Protein AF-A0A1Z9VRJ2-F1 (afdb_monomer)

Secondary structure (DSSP, 8-state):
---------HHHHHHHHHHHHHHHHHH--TT-HHHHHHHHHHHHHHHHH-SSHHHHHHHHHHHHHS-HHHHTT-HHHHHHHHHHHHHHHHHHTT------HHHHHHHHHT-TTT--

Sequence (116 aa):
MKQTFVAFEPKVWGPQFWKVIYYILFSFDATSEVSKDFVELFFYALGGLLPCGECQDHFHAYFEKNNIKDALSSKENIFRWIYSLQKEIQLRNDAPFPYSFESWMDHLRAQPDFFR

Nearest PDB structures (foldseek):
  3gwn-assembly1_B  TM=9.083E-01  e=1.175E-03  Acanthamoeba polyphaga mimivirus
  4ldk-assembly1_A-2  TM=8.176E-01  e=1.036E-01  Homo sapiens
  3u2l-assembly1_A-2  TM=8.158E-01  e=2.109E-01  Homo sapiens

Foldseek 3Di:
DPPPQAADDCVVCVVVVVVVLVLLLVVQDLVDPVSVVVNLVVLVVCLVPHSHVVSSVLSVVLCVVDPCSVQSNDSLSNLVSVLVVVCVVCVVVVHDDPDDSVRVVVVVVPDPVRDD

pLDDT: mean 92.61, std 10.14, range [41.62, 98.62]

Structure (mmCIF, N/CA/C/O backbone):
data_AF-A0A1Z9VRJ2-F1
#
_entry.id   AF-A0A1Z9VRJ2-F1
#
loop_
_atom_site.group_PDB
_atom_site.id
_atom_site.type_symbol
_atom_site.label_atom_id
_atom_site.label_alt_id
_atom_site.label_comp_id
_atom_site.label_asym_id
_atom_site.label_entity_id
_atom_site.label_seq_id
_atom_site.pdbx_PDB_ins_code
_atom_site.Cartn_x
_atom_site.Cartn_y
_atom_site.Cartn_z
_atom_site.occupancy
_atom_site.B_iso_or_equiv
_atom_site.auth_seq_id
_atom_site.auth_comp_id
_atom_site.auth_asym_id
_atom_site.auth_atom_id
_atom_site.pdbx_PDB_model_num
ATOM 1 N N . MET A 1 1 ? -10.584 -1.606 -32.980 1.00 41.62 1 MET A N 1
ATOM 2 C CA . MET A 1 1 ? -9.313 -0.933 -32.638 1.00 41.62 1 MET A CA 1
ATOM 3 C C . MET A 1 1 ? -8.687 -1.717 -31.500 1.00 41.62 1 MET A C 1
ATOM 5 O O . MET A 1 1 ? -9.343 -1.866 -30.480 1.00 41.62 1 MET A O 1
ATOM 9 N N . LYS A 1 2 ? -7.503 -2.313 -31.686 1.00 46.59 2 LYS A N 1
ATOM 10 C CA . LYS A 1 2 ? -6.787 -2.943 -30.570 1.00 46.59 2 LYS A CA 1
ATOM 11 C C . LYS A 1 2 ? -6.179 -1.806 -29.761 1.00 46.59 2 LYS A C 1
ATOM 13 O O . LYS A 1 2 ? -5.301 -1.120 -30.272 1.00 46.59 2 LYS A O 1
ATOM 18 N N . GLN A 1 3 ? -6.702 -1.553 -28.568 1.00 51.53 3 GLN A N 1
ATOM 19 C CA . GLN A 1 3 ? -6.080 -0.604 -27.659 1.00 51.53 3 GLN A CA 1
ATOM 20 C C . GLN A 1 3 ? -4.735 -1.198 -27.245 1.00 51.53 3 GLN A C 1
ATOM 22 O O . GLN A 1 3 ? -4.676 -2.181 -26.512 1.00 51.53 3 GLN A O 1
ATOM 27 N N . THR A 1 4 ? -3.655 -0.670 -27.811 1.00 65.25 4 THR A N 1
ATOM 28 C CA . THR A 1 4 ? -2.294 -1.008 -27.407 1.00 65.25 4 THR A CA 1
ATOM 29 C C . THR A 1 4 ? -2.078 -0.468 -26.004 1.00 65.25 4 THR A C 1
ATOM 31 O O . THR A 1 4 ? -2.203 0.735 -25.780 1.00 65.25 4 THR A O 1
ATOM 34 N N . PHE A 1 5 ? -1.800 -1.366 -25.062 1.00 79.31 5 PHE A N 1
ATOM 35 C CA . PHE A 1 5 ? -1.380 -1.012 -23.714 1.00 79.31 5 PHE A CA 1
ATOM 36 C C . PHE A 1 5 ? -0.150 -0.099 -23.792 1.00 79.31 5 PHE A C 1
ATOM 38 O O . PHE A 1 5 ? 0.851 -0.460 -24.412 1.00 79.31 5 PHE A O 1
ATOM 45 N N . VAL A 1 6 ? -0.245 1.095 -23.207 1.00 81.50 6 VAL A N 1
ATOM 46 C CA . VAL A 1 6 ? 0.872 2.041 -23.113 1.00 81.50 6 VAL A CA 1
ATOM 47 C C . VAL A 1 6 ? 1.472 1.894 -21.723 1.00 81.50 6 VAL A C 1
ATOM 49 O O . VAL A 1 6 ? 0.837 2.255 -20.734 1.00 81.50 6 VAL A O 1
ATOM 52 N N . ALA A 1 7 ? 2.683 1.346 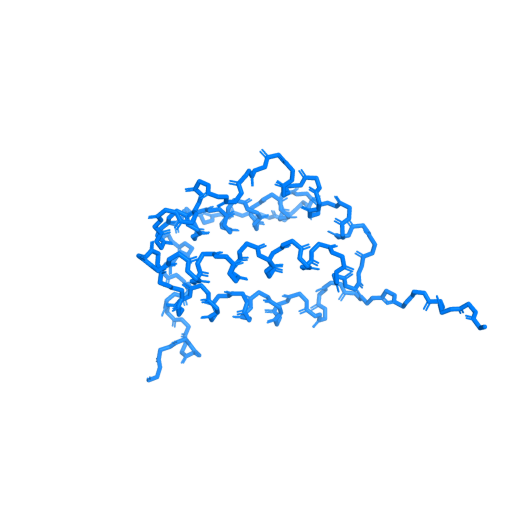-21.657 1.00 89.75 7 ALA A N 1
ATOM 53 C CA . ALA A 1 7 ? 3.453 1.276 -20.423 1.00 89.75 7 ALA A CA 1
ATOM 54 C C . ALA A 1 7 ? 4.170 2.610 -20.171 1.00 89.75 7 ALA A C 1
ATOM 56 O O . ALA A 1 7 ? 4.698 3.222 -21.100 1.00 89.75 7 ALA A O 1
ATOM 57 N N . PHE A 1 8 ? 4.216 3.036 -18.912 1.00 94.19 8 PHE A N 1
ATOM 58 C CA . PHE A 1 8 ? 4.943 4.220 -18.469 1.00 94.19 8 PHE A CA 1
ATOM 59 C C . PHE A 1 8 ? 6.010 3.834 -17.447 1.00 94.19 8 PHE A C 1
ATOM 61 O O . PHE A 1 8 ? 5.785 2.984 -16.583 1.00 94.19 8 PHE A O 1
ATOM 68 N N . GLU A 1 9 ? 7.154 4.516 -17.498 1.00 94.50 9 GLU A N 1
ATOM 69 C CA . GLU A 1 9 ? 8.265 4.237 -16.592 1.00 94.50 9 GLU A CA 1
ATOM 70 C C . GLU A 1 9 ? 7.876 4.448 -15.117 1.00 94.50 9 GLU A C 1
ATOM 72 O O . GLU A 1 9 ? 7.460 5.559 -14.760 1.00 94.50 9 GLU A O 1
ATOM 77 N N . PRO A 1 10 ? 8.043 3.445 -14.226 1.00 95.12 10 PRO A N 1
ATOM 78 C CA . PRO A 1 10 ? 7.608 3.522 -12.827 1.00 95.12 10 PRO A CA 1
ATOM 79 C C . PRO A 1 10 ? 8.151 4.720 -12.053 1.00 95.12 10 PRO A C 1
ATOM 81 O O . PRO A 1 10 ? 7.482 5.248 -11.168 1.00 95.12 10 PRO A O 1
ATOM 84 N N . LYS A 1 11 ? 9.346 5.202 -12.406 1.00 94.50 11 LYS A N 1
ATOM 85 C CA . LYS A 1 11 ? 9.963 6.375 -11.769 1.00 94.50 11 LYS A CA 1
ATOM 86 C C . LYS A 1 11 ? 9.192 7.676 -12.028 1.00 94.50 11 LYS A C 1
ATOM 88 O O . LYS A 1 11 ? 9.324 8.608 -11.241 1.00 94.50 11 LYS A O 1
ATOM 93 N N . VAL A 1 12 ? 8.395 7.744 -13.098 1.00 95.44 12 VAL A N 1
ATOM 94 C CA . VAL A 1 12 ? 7.622 8.938 -13.476 1.00 95.44 12 VAL A CA 1
ATOM 95 C C . VAL A 1 12 ? 6.326 9.040 -12.669 1.00 95.44 12 VAL A C 1
ATOM 97 O O . VAL A 1 12 ? 6.008 10.106 -12.149 1.00 95.44 12 VAL A O 1
ATOM 100 N N . TRP A 1 13 ? 5.580 7.941 -12.540 1.00 95.12 13 TRP A N 1
ATOM 101 C CA . TRP A 1 13 ? 4.245 7.940 -11.923 1.00 95.12 13 TRP A CA 1
ATOM 102 C C . TRP A 1 13 ? 4.221 7.352 -10.504 1.00 95.12 13 TRP A C 1
ATOM 104 O O . TRP A 1 13 ? 3.404 7.765 -9.679 1.00 95.12 13 TRP A O 1
ATOM 114 N N . GLY A 1 14 ? 5.132 6.429 -10.191 1.00 95.44 14 GLY A N 1
ATOM 115 C CA . GLY A 1 14 ? 5.159 5.670 -8.940 1.00 95.44 14 GLY A CA 1
ATOM 116 C C . GLY A 1 14 ? 5.196 6.539 -7.680 1.00 95.44 14 GLY A C 1
ATOM 117 O O . GLY A 1 14 ? 4.347 6.346 -6.809 1.00 95.44 14 GLY A O 1
ATOM 118 N N . PRO A 1 15 ? 6.101 7.535 -7.564 1.00 94.56 15 PRO A N 1
ATOM 119 C CA . PRO A 1 15 ? 6.147 8.406 -6.388 1.00 94.56 15 PRO A CA 1
ATOM 120 C C . PRO A 1 15 ? 4.828 9.145 -6.119 1.00 94.56 15 PRO A C 1
ATOM 122 O O . PRO A 1 15 ? 4.446 9.322 -4.963 1.00 94.56 15 PRO A O 1
ATOM 125 N N . GLN A 1 16 ? 4.105 9.540 -7.172 1.00 94.44 16 GLN A N 1
ATOM 126 C CA . GLN A 1 16 ? 2.825 10.241 -7.034 1.00 94.44 16 GLN A CA 1
ATOM 127 C C . GLN A 1 16 ? 1.708 9.290 -6.595 1.00 94.44 16 GLN A C 1
ATOM 129 O O . GLN A 1 16 ? 0.924 9.630 -5.711 1.00 94.44 16 GLN A O 1
ATOM 134 N N . PHE A 1 17 ? 1.673 8.073 -7.143 1.00 95.38 17 PHE A N 1
ATOM 135 C CA . PHE A 1 17 ? 0.729 7.039 -6.712 1.00 95.38 17 PHE A CA 1
ATOM 136 C C . PHE A 1 17 ? 0.925 6.658 -5.244 1.00 95.38 17 PHE A C 1
ATOM 138 O O . PHE A 1 17 ? -0.053 6.541 -4.509 1.00 95.38 17 PHE A O 1
ATOM 145 N N . TRP A 1 18 ? 2.175 6.545 -4.784 1.00 96.12 18 TRP A N 1
ATOM 146 C CA . TRP A 1 18 ? 2.458 6.321 -3.367 1.00 96.12 18 TRP A CA 1
ATOM 147 C C . TRP A 1 18 ? 1.904 7.434 -2.482 1.00 96.12 18 TRP A C 1
ATOM 149 O O . TRP A 1 18 ? 1.260 7.133 -1.481 1.00 96.12 18 TRP A O 1
ATOM 159 N N . LYS A 1 19 ? 2.064 8.706 -2.873 1.00 94.56 19 LYS A N 1
ATOM 160 C CA . LYS A 1 19 ? 1.446 9.828 -2.148 1.00 94.56 19 LYS A CA 1
ATOM 161 C C . LYS A 1 19 ? -0.076 9.688 -2.067 1.00 94.56 19 LYS A C 1
ATOM 163 O O . LYS A 1 19 ? -0.626 9.820 -0.979 1.00 94.56 19 LYS A O 1
ATOM 168 N N . VAL A 1 20 ? -0.743 9.373 -3.181 1.00 95.38 20 VAL A N 1
ATOM 169 C CA . VAL A 1 20 ? -2.199 9.134 -3.209 1.00 95.38 20 VAL A CA 1
ATOM 170 C C . VAL A 1 20 ? -2.597 8.013 -2.248 1.00 95.38 20 VAL A C 1
ATOM 172 O O . VAL A 1 20 ? -3.501 8.207 -1.437 1.00 95.38 20 VAL A O 1
ATOM 175 N N . ILE A 1 21 ? -1.891 6.880 -2.281 1.00 97.44 21 ILE A N 1
ATOM 176 C CA . ILE A 1 21 ? -2.117 5.758 -1.358 1.00 97.44 21 ILE A CA 1
ATOM 177 C C . ILE A 1 21 ? -1.998 6.221 0.097 1.00 97.44 21 ILE A C 1
ATOM 179 O O . ILE A 1 21 ? -2.873 5.929 0.909 1.00 97.44 21 ILE A O 1
ATOM 183 N N . TYR A 1 22 ? -0.954 6.977 0.435 1.00 96.12 22 TYR A N 1
ATOM 184 C CA . TYR A 1 22 ? -0.777 7.470 1.796 1.00 96.12 22 TYR A CA 1
ATOM 185 C C . TYR A 1 22 ? -1.899 8.408 2.231 1.00 96.12 22 TYR A C 1
ATOM 187 O O . TYR A 1 22 ? -2.395 8.245 3.340 1.00 96.12 22 TYR A O 1
ATOM 195 N N . TYR A 1 23 ? -2.356 9.335 1.381 1.00 95.12 23 TYR A N 1
ATOM 196 C CA . TYR A 1 23 ? -3.500 10.194 1.713 1.00 95.12 23 TYR A CA 1
ATOM 197 C C . TYR A 1 23 ? -4.761 9.377 2.002 1.00 95.12 23 TYR A C 1
ATOM 199 O O . TYR A 1 23 ? -5.416 9.599 3.022 1.00 95.12 23 TYR A O 1
ATOM 207 N N . ILE A 1 24 ? -5.061 8.390 1.149 1.00 96.69 24 ILE A N 1
ATOM 208 C CA . ILE A 1 24 ? -6.192 7.477 1.345 1.00 96.69 24 ILE A CA 1
ATOM 209 C C . ILE A 1 24 ? -6.070 6.791 2.710 1.00 96.69 24 ILE A C 1
ATOM 211 O O . ILE A 1 24 ? -7.000 6.850 3.511 1.00 96.69 24 ILE A O 1
ATOM 215 N N . LEU A 1 25 ? -4.907 6.222 3.032 1.00 96.88 25 LEU A N 1
ATOM 216 C CA . LEU A 1 25 ? -4.704 5.468 4.272 1.00 96.88 25 LEU A CA 1
ATOM 217 C C . LEU A 1 25 ? -4.594 6.331 5.533 1.00 96.88 25 LEU A C 1
ATOM 219 O O . LEU A 1 25 ? -4.979 5.898 6.620 1.00 96.88 25 LEU A O 1
ATOM 223 N N . PHE A 1 26 ? -4.124 7.571 5.421 1.00 95.38 26 PHE A N 1
ATOM 224 C CA . PHE A 1 26 ? -4.208 8.525 6.523 1.00 95.38 26 PHE A CA 1
ATOM 225 C C . PHE A 1 26 ? -5.662 8.907 6.817 1.00 95.38 26 PHE A C 1
ATOM 227 O O . PHE A 1 26 ? -6.010 9.046 7.992 1.00 95.38 26 PHE A O 1
ATOM 234 N N . SER A 1 27 ? -6.520 8.989 5.794 1.00 94.38 27 SER A N 1
ATOM 235 C CA . SER A 1 27 ? -7.960 9.255 5.942 1.00 94.38 27 SER A CA 1
ATOM 236 C C . SER A 1 27 ? -8.810 8.019 6.274 1.00 94.38 27 SER A C 1
ATOM 238 O O . SER A 1 27 ? -9.939 8.163 6.730 1.00 94.38 27 SER A O 1
ATOM 240 N N . PHE A 1 28 ? -8.263 6.814 6.089 1.00 96.69 28 PHE A N 1
ATOM 241 C CA . PHE A 1 28 ? -8.945 5.541 6.328 1.00 96.69 28 PHE A CA 1
ATOM 242 C C . PHE A 1 28 ? -9.450 5.413 7.773 1.00 96.69 28 PHE A C 1
ATOM 244 O O . PHE A 1 28 ? -8.722 5.711 8.731 1.00 96.69 28 PHE A O 1
ATOM 251 N N . ASP A 1 29 ? -10.683 4.926 7.920 1.00 97.81 29 ASP A N 1
ATOM 252 C CA . ASP A 1 29 ? -11.319 4.619 9.198 1.00 97.81 29 ASP A CA 1
ATOM 253 C C . ASP A 1 29 ? -11.480 3.102 9.360 1.00 97.81 29 ASP A C 1
ATOM 255 O O . ASP A 1 29 ? -12.386 2.485 8.805 1.00 97.81 29 ASP A O 1
ATOM 259 N N . ALA A 1 30 ? -10.619 2.500 10.182 1.00 97.56 30 ALA A N 1
ATOM 260 C CA . ALA A 1 30 ? -10.627 1.061 10.442 1.00 97.56 30 ALA A CA 1
ATOM 261 C C . ALA A 1 30 ? -11.836 0.576 11.269 1.00 97.56 30 ALA A C 1
ATOM 263 O O . ALA A 1 30 ? -12.001 -0.629 11.456 1.00 97.56 30 ALA A O 1
ATOM 264 N N . THR A 1 31 ? -12.675 1.476 11.787 1.00 97.50 31 THR A N 1
ATOM 265 C CA . THR A 1 31 ? -13.909 1.110 12.502 1.00 97.50 31 THR A CA 1
ATOM 266 C C . THR A 1 31 ? -15.129 1.038 11.581 1.00 97.50 31 THR A C 1
ATOM 268 O O . THR 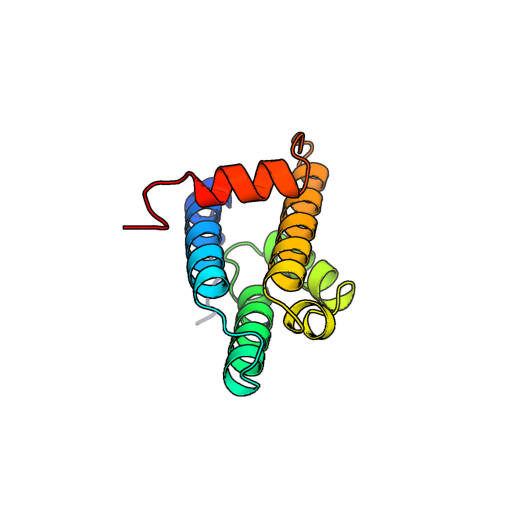A 1 31 ? -16.136 0.437 11.947 1.00 97.50 31 THR A O 1
ATOM 271 N N . SER A 1 32 ? -15.028 1.599 10.372 1.00 98.06 32 SER A N 1
ATOM 272 C CA . SER A 1 32 ? -16.100 1.640 9.380 1.00 98.06 32 SER A CA 1
ATOM 273 C C . SER A 1 32 ? -15.938 0.525 8.347 1.00 98.06 32 SER A C 1
ATOM 275 O O . SER A 1 32 ? -15.009 0.550 7.540 1.00 98.06 32 SER A O 1
ATOM 277 N N . GLU A 1 33 ? -16.871 -0.430 8.318 1.00 97.94 33 GLU A N 1
ATOM 278 C CA . GLU A 1 33 ? -16.872 -1.515 7.320 1.00 97.94 33 GLU A CA 1
ATOM 279 C C . GLU A 1 33 ? -16.934 -0.976 5.884 1.00 97.94 33 GLU A C 1
ATOM 281 O O . GLU A 1 33 ? -16.185 -1.421 5.023 1.00 97.94 33 GLU A O 1
ATOM 286 N N . VAL A 1 34 ? -17.711 0.086 5.646 1.00 98.19 34 VAL A N 1
ATOM 287 C CA . VAL A 1 34 ? -17.763 0.757 4.336 1.00 98.19 34 VAL A CA 1
ATOM 288 C C . VAL A 1 34 ? -16.391 1.317 3.942 1.00 98.19 34 VAL A C 1
ATOM 290 O O . VAL A 1 34 ? -15.992 1.242 2.781 1.00 98.19 34 VAL A O 1
ATOM 293 N N . SER A 1 35 ? -15.643 1.879 4.898 1.00 98.06 35 SER A N 1
ATOM 294 C CA . SER A 1 35 ? -14.289 2.374 4.631 1.00 98.06 35 SER A CA 1
ATOM 295 C C . SER A 1 35 ? -13.335 1.229 4.274 1.00 98.06 35 SER A C 1
ATOM 297 O O . SER A 1 35 ? -12.534 1.382 3.351 1.00 98.06 35 SER A O 1
ATOM 299 N N . LYS A 1 36 ? -13.450 0.075 4.946 1.00 98.62 36 LYS A N 1
ATOM 300 C CA . LYS A 1 36 ? -12.663 -1.131 4.636 1.00 98.62 36 LYS A CA 1
ATOM 301 C C . LYS A 1 36 ? -12.958 -1.650 3.234 1.00 98.62 36 LYS A C 1
ATOM 303 O O . LYS A 1 36 ? -12.014 -1.852 2.474 1.00 98.62 36 LYS A O 1
ATOM 308 N N . ASP A 1 37 ? -14.234 -1.768 2.871 1.00 98.31 37 ASP A N 1
ATOM 309 C CA . ASP A 1 37 ? -14.662 -2.242 1.550 1.00 98.31 37 ASP A CA 1
ATOM 310 C C . ASP A 1 37 ? -14.083 -1.375 0.424 1.00 98.31 37 ASP A C 1
ATOM 312 O O . ASP A 1 37 ? -13.567 -1.887 -0.572 1.00 98.31 37 ASP A O 1
ATOM 316 N N . PHE A 1 38 ? -14.105 -0.046 0.587 1.00 98.38 38 PHE A N 1
ATOM 317 C CA . PHE A 1 38 ? -13.528 0.858 -0.407 1.00 98.38 38 PHE A CA 1
ATOM 318 C C . PHE A 1 38 ? -12.009 0.739 -0.515 1.00 98.38 38 PHE A C 1
ATOM 320 O O . PHE A 1 38 ? -11.482 0.806 -1.625 1.00 98.38 38 PHE A O 1
ATOM 327 N N . VAL A 1 39 ? -11.295 0.559 0.600 1.00 98.38 39 VAL A N 1
ATOM 328 C CA . VAL A 1 39 ? -9.838 0.371 0.567 1.00 98.38 39 VAL A CA 1
ATOM 329 C C . VAL A 1 39 ? -9.476 -0.974 -0.066 1.00 98.38 39 VAL A C 1
ATOM 331 O O . VAL A 1 39 ? -8.578 -1.019 -0.905 1.00 98.38 39 VAL A O 1
ATOM 334 N N . GLU A 1 40 ? -10.189 -2.052 0.267 1.00 98.06 40 GLU A N 1
ATOM 335 C CA . GLU A 1 40 ? -9.997 -3.362 -0.365 1.00 98.06 40 GLU A CA 1
ATOM 336 C C . GLU A 1 40 ? -10.216 -3.280 -1.881 1.00 98.06 40 GLU A C 1
ATOM 338 O O . GLU A 1 40 ? -9.341 -3.680 -2.654 1.00 98.06 40 GLU A O 1
ATOM 343 N N . LEU A 1 41 ? -11.337 -2.692 -2.313 1.00 98.00 41 LEU A N 1
ATOM 344 C CA . LEU A 1 41 ? -11.649 -2.522 -3.731 1.00 98.00 41 LEU A CA 1
ATOM 345 C C . LEU A 1 41 ? -10.625 -1.632 -4.442 1.00 98.00 41 LEU A C 1
ATOM 347 O O . LEU A 1 41 ? -10.251 -1.919 -5.579 1.00 98.00 41 LEU A O 1
ATOM 351 N N . PHE A 1 42 ? -10.154 -0.570 -3.786 1.00 98.00 42 PHE A N 1
ATOM 352 C CA . PHE A 1 42 ? -9.118 0.304 -4.326 1.00 98.00 42 PHE A CA 1
ATOM 353 C C . PHE A 1 42 ? -7.826 -0.467 -4.614 1.00 98.00 42 PHE A C 1
ATOM 355 O O . PHE A 1 42 ? -7.296 -0.348 -5.717 1.00 98.00 42 PHE A O 1
ATOM 362 N N . PHE A 1 43 ? -7.333 -1.283 -3.676 1.00 98.06 43 PHE A N 1
ATOM 363 C CA . PHE A 1 43 ? -6.113 -2.064 -3.904 1.00 98.06 43 PHE A CA 1
ATOM 364 C C . PHE A 1 43 ? -6.317 -3.205 -4.898 1.00 98.06 43 PHE A C 1
ATOM 366 O O . PHE A 1 43 ? -5.434 -3.439 -5.718 1.00 98.06 43 PHE A O 1
ATOM 373 N N . TYR A 1 44 ? -7.480 -3.856 -4.901 1.00 96.75 44 TYR A N 1
ATOM 374 C CA . TYR A 1 44 ? -7.818 -4.821 -5.947 1.00 96.75 44 TYR A CA 1
ATOM 375 C C . TYR A 1 44 ? -7.774 -4.172 -7.340 1.00 96.75 44 TYR A C 1
ATOM 377 O O . TYR A 1 44 ? -7.104 -4.666 -8.245 1.00 96.75 44 TYR A O 1
ATOM 385 N N . ALA A 1 45 ? -8.424 -3.014 -7.502 1.00 97.19 45 ALA A N 1
ATOM 386 C CA . ALA A 1 45 ? -8.421 -2.270 -8.757 1.00 97.19 45 ALA A CA 1
ATOM 387 C C . ALA A 1 45 ? -7.018 -1.775 -9.129 1.00 97.19 45 ALA A C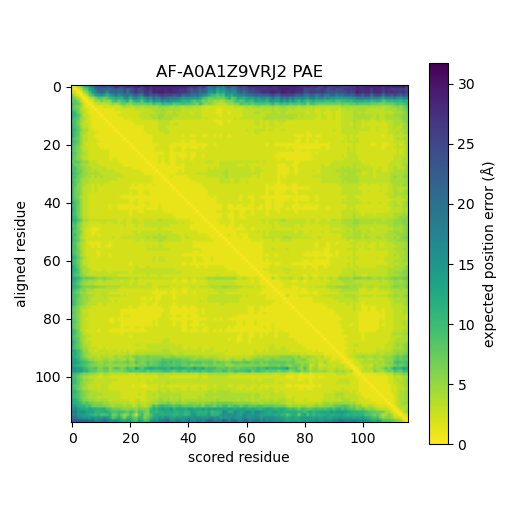 1
ATOM 389 O O . ALA A 1 45 ? -6.651 -1.807 -10.302 1.00 97.19 45 ALA A O 1
ATOM 390 N N . LEU A 1 46 ? -6.217 -1.352 -8.144 1.00 96.06 46 LEU A N 1
ATOM 391 C CA . LEU A 1 46 ? -4.850 -0.893 -8.362 1.00 96.06 46 LEU A CA 1
ATOM 392 C C . LEU A 1 46 ? -4.031 -1.936 -9.129 1.00 96.06 46 LEU A C 1
ATOM 394 O O . LEU A 1 46 ? -3.350 -1.558 -10.078 1.00 96.06 46 LEU A O 1
ATOM 398 N N . GLY A 1 47 ? -4.164 -3.225 -8.798 1.00 93.81 47 GLY A N 1
AT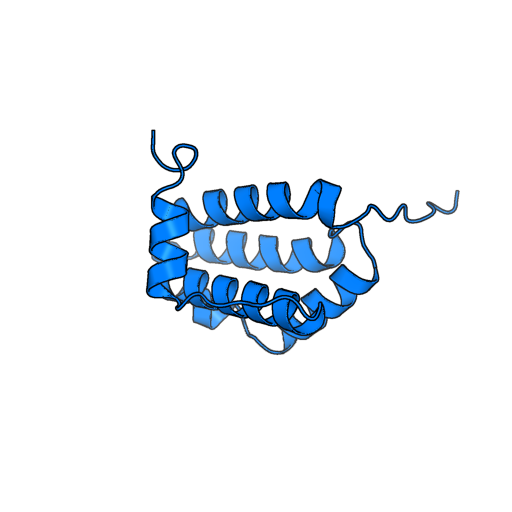OM 399 C CA . GLY A 1 47 ? -3.449 -4.307 -9.479 1.00 93.81 47 GLY A CA 1
ATOM 400 C C . GLY A 1 47 ? -3.674 -4.363 -10.990 1.00 93.81 47 GLY A C 1
ATOM 401 O O . GLY A 1 47 ? -2.723 -4.572 -11.736 1.00 93.81 47 GLY A O 1
ATOM 402 N N . GLY A 1 48 ? -4.888 -4.066 -11.461 1.00 93.31 48 GLY A N 1
ATOM 403 C CA . GLY A 1 48 ? -5.199 -3.995 -12.894 1.00 93.31 48 GLY A CA 1
ATOM 404 C C . GLY A 1 48 ? -4.941 -2.629 -13.540 1.00 93.31 48 GLY A C 1
ATOM 405 O O . GLY A 1 48 ? -4.982 -2.509 -14.765 1.00 93.31 48 GLY A O 1
ATOM 406 N N . LEU A 1 49 ? -4.701 -1.587 -12.739 1.00 95.12 49 LEU A N 1
ATOM 407 C CA . LEU A 1 49 ? -4.589 -0.198 -13.196 1.00 95.12 49 LEU A CA 1
ATOM 408 C C . LEU A 1 49 ? -3.151 0.331 -1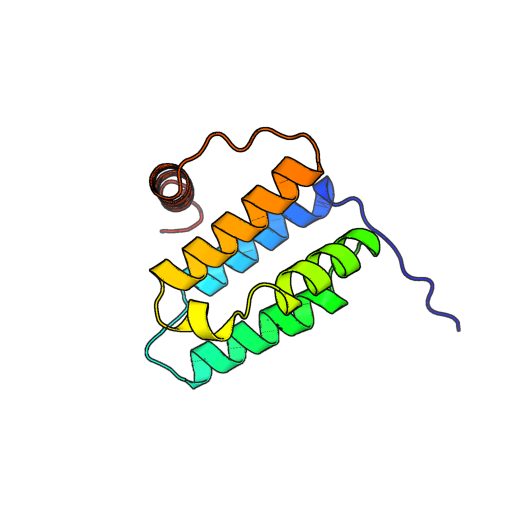3.223 1.00 95.12 49 LEU A C 1
ATOM 410 O O . LEU A 1 49 ? -2.927 1.400 -13.795 1.00 95.12 49 LEU A O 1
ATOM 414 N N . LEU A 1 50 ? -2.173 -0.377 -12.639 1.00 95.94 50 LEU A N 1
ATOM 415 C CA . LEU A 1 50 ? -0.774 0.058 -12.701 1.00 95.94 50 LEU A CA 1
ATOM 416 C C . LEU A 1 50 ? -0.329 0.166 -14.170 1.00 95.94 50 LEU A C 1
ATOM 418 O O . LEU A 1 50 ? -0.445 -0.808 -14.911 1.00 95.94 50 LEU A O 1
ATOM 422 N N . PRO A 1 51 ? 0.223 1.302 -14.622 1.00 95.31 51 PRO A N 1
ATOM 423 C CA . PRO A 1 51 ? 0.593 1.501 -16.024 1.00 95.31 51 PRO A CA 1
ATOM 424 C C . PRO A 1 51 ? 1.939 0.839 -16.391 1.00 95.31 51 PRO A C 1
ATOM 426 O O . PRO A 1 51 ? 2.807 1.442 -17.017 1.00 95.31 51 PRO A O 1
ATOM 429 N N . CYS A 1 52 ? 2.144 -0.403 -15.957 1.00 94.75 52 CYS A N 1
ATOM 430 C CA . CYS A 1 52 ? 3.357 -1.195 -16.139 1.00 94.75 52 CYS A CA 1
ATOM 431 C C . CYS A 1 52 ? 2.994 -2.675 -15.950 1.00 94.75 52 CYS A C 1
ATOM 433 O O . CYS A 1 52 ? 2.638 -3.061 -14.841 1.00 94.75 52 CYS A O 1
ATOM 435 N N . GLY A 1 53 ? 3.076 -3.489 -17.011 1.00 94.50 53 GLY A N 1
ATOM 436 C CA . GLY A 1 53 ? 2.622 -4.890 -16.987 1.00 94.50 53 GLY A CA 1
ATOM 437 C C . GLY A 1 53 ? 3.315 -5.725 -15.908 1.00 94.50 53 GLY A C 1
ATOM 438 O O . GLY A 1 53 ? 2.653 -6.304 -15.059 1.00 94.50 53 GLY A O 1
ATOM 439 N N . GLU A 1 54 ? 4.646 -5.666 -15.834 1.00 94.81 54 GLU A N 1
ATOM 440 C CA . GLU A 1 54 ? 5.401 -6.367 -14.784 1.00 94.81 54 GLU A CA 1
ATOM 441 C C . GLU A 1 54 ? 5.037 -5.877 -13.375 1.00 94.81 54 GLU A C 1
ATOM 443 O O . GLU A 1 54 ? 5.018 -6.644 -12.416 1.00 94.81 54 GLU A O 1
ATOM 448 N N . CYS A 1 55 ? 4.732 -4.587 -13.220 1.00 96.44 55 CYS A N 1
ATOM 449 C CA . CYS A 1 55 ? 4.304 -4.031 -11.942 1.00 96.44 55 CYS A CA 1
ATOM 450 C C . CYS A 1 55 ? 2.924 -4.570 -11.534 1.00 96.44 55 CYS A C 1
ATOM 452 O O . CYS A 1 55 ? 2.721 -4.831 -10.349 1.00 96.44 55 CYS A O 1
ATOM 454 N N . GLN A 1 56 ? 2.006 -4.751 -12.494 1.00 96.56 56 GLN A N 1
ATOM 455 C CA . GLN A 1 56 ? 0.712 -5.407 -12.270 1.00 96.56 56 GLN A CA 1
ATOM 456 C C . GLN A 1 56 ? 0.920 -6.846 -11.796 1.00 96.56 56 GLN A C 1
ATOM 458 O O . GLN A 1 56 ? 0.413 -7.211 -10.740 1.00 96.56 56 GLN A O 1
ATOM 463 N N . ASP A 1 57 ? 1.729 -7.629 -12.515 1.00 96.38 57 ASP A N 1
ATOM 464 C CA . ASP A 1 57 ? 2.004 -9.034 -12.185 1.00 96.38 57 ASP A CA 1
ATOM 465 C C . ASP A 1 57 ? 2.598 -9.178 -10.778 1.00 96.38 57 ASP A C 1
ATOM 467 O O . ASP A 1 57 ? 2.128 -9.972 -9.960 1.00 96.38 57 ASP A O 1
ATOM 471 N N . HIS A 1 58 ? 3.597 -8.354 -10.454 1.00 97.12 58 HIS A N 1
ATOM 472 C CA . HIS A 1 58 ? 4.213 -8.352 -9.132 1.00 97.12 58 HIS A CA 1
ATOM 473 C C . HIS A 1 58 ? 3.244 -7.932 -8.023 1.00 97.12 58 HIS A C 1
ATOM 475 O O . HIS A 1 58 ? 3.273 -8.509 -6.935 1.00 97.12 58 HIS A O 1
ATOM 481 N N . PHE A 1 59 ? 2.404 -6.923 -8.267 1.00 97.88 59 PHE A N 1
ATOM 482 C CA . PHE A 1 59 ? 1.434 -6.477 -7.274 1.00 97.88 59 PHE A CA 1
ATOM 483 C C . PHE A 1 59 ? 0.318 -7.507 -7.074 1.00 97.88 59 PHE A C 1
ATOM 485 O O . PHE A 1 59 ? -0.044 -7.765 -5.930 1.00 97.88 59 PHE A O 1
ATOM 492 N N . HIS A 1 60 ? -0.182 -8.146 -8.136 1.00 96.69 60 HIS A N 1
ATOM 493 C CA . HIS A 1 60 ? -1.151 -9.239 -8.023 1.00 96.69 60 HIS A CA 1
ATOM 494 C C . HIS A 1 60 ? -0.593 -10.392 -7.187 1.00 96.69 60 HIS A C 1
ATOM 496 O O . HIS A 1 60 ? -1.230 -10.796 -6.217 1.00 96.69 60 HIS A O 1
ATOM 502 N N . ALA A 1 61 ? 0.631 -10.846 -7.476 1.00 96.88 61 ALA A N 1
ATOM 503 C CA . ALA A 1 61 ? 1.279 -11.897 -6.693 1.00 96.88 61 ALA A CA 1
ATOM 504 C C . ALA A 1 61 ? 1.439 -11.505 -5.211 1.00 96.88 61 ALA A C 1
ATOM 506 O O . ALA A 1 61 ? 1.230 -12.324 -4.313 1.00 96.88 61 ALA A O 1
ATOM 507 N N . TYR A 1 62 ? 1.781 -10.241 -4.937 1.00 97.88 62 TYR A N 1
ATOM 508 C CA . TYR A 1 62 ? 1.836 -9.729 -3.570 1.00 97.88 62 TYR A CA 1
ATOM 509 C C . TYR A 1 62 ? 0.456 -9.730 -2.902 1.00 97.88 62 TYR A C 1
ATOM 511 O O . TYR A 1 62 ? 0.337 -10.166 -1.758 1.00 97.88 62 TYR A O 1
ATOM 519 N N . PHE A 1 63 ? -0.575 -9.254 -3.598 1.00 96.44 63 PHE A N 1
ATOM 520 C CA . PHE A 1 63 ? -1.934 -9.113 -3.081 1.00 96.44 63 PHE A CA 1
ATOM 521 C C . PHE A 1 63 ? -2.583 -10.471 -2.780 1.00 96.44 63 PHE A C 1
ATOM 523 O O . PHE A 1 63 ? -3.209 -10.631 -1.736 1.00 96.44 63 PHE A O 1
ATOM 530 N N . GLU A 1 64 ? -2.367 -11.473 -3.636 1.00 94.50 64 GLU A N 1
ATOM 531 C CA . GLU A 1 64 ? -2.821 -12.852 -3.408 1.00 94.50 64 GLU A CA 1
ATOM 532 C C . GLU A 1 64 ? -2.137 -13.494 -2.195 1.00 94.50 64 GLU A C 1
ATOM 534 O O . GLU A 1 64 ? -2.776 -14.184 -1.401 1.00 94.50 64 GLU A O 1
ATOM 539 N N . LYS A 1 65 ? -0.830 -13.256 -2.032 1.00 96.69 65 LYS A N 1
ATOM 540 C CA . LYS A 1 65 ? -0.045 -13.813 -0.926 1.00 96.69 65 LYS A CA 1
ATOM 541 C C . LYS A 1 65 ? -0.324 -13.120 0.411 1.00 96.69 65 LYS A C 1
ATOM 543 O O . LYS A 1 65 ? -0.235 -13.758 1.458 1.00 96.69 65 LYS A O 1
ATOM 548 N N . ASN A 1 66 ? -0.608 -11.820 0.391 1.00 96.62 66 ASN A N 1
ATOM 549 C CA . ASN A 1 66 ? -0.745 -10.985 1.580 1.00 96.62 66 ASN A CA 1
ATOM 550 C C 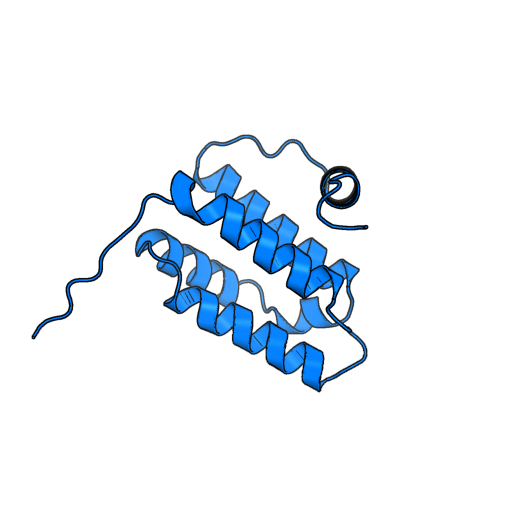. ASN A 1 66 ? -2.171 -10.436 1.663 1.00 96.62 66 ASN A C 1
ATOM 552 O O . ASN A 1 66 ? -2.424 -9.297 1.268 1.00 96.62 66 ASN A O 1
ATOM 556 N N . ASN A 1 67 ? -3.088 -11.243 2.202 1.00 93.00 67 ASN A N 1
ATOM 557 C CA . ASN A 1 67 ? -4.499 -10.889 2.347 1.00 93.00 67 ASN A CA 1
ATOM 558 C C . ASN A 1 67 ? -4.684 -9.517 3.022 1.00 93.00 67 ASN A C 1
ATOM 560 O O . ASN A 1 67 ? -4.367 -9.335 4.199 1.00 93.00 67 ASN A O 1
ATOM 564 N N . ILE A 1 68 ? -5.233 -8.554 2.280 1.00 96.38 68 ILE A N 1
ATOM 565 C CA . ILE A 1 68 ? -5.425 -7.190 2.777 1.00 96.38 68 ILE A CA 1
ATOM 566 C C . ILE A 1 68 ? -6.477 -7.112 3.889 1.00 96.38 68 ILE A C 1
ATOM 568 O O . ILE A 1 68 ? -6.380 -6.235 4.743 1.00 96.38 68 ILE A O 1
ATOM 572 N N . LYS A 1 69 ? -7.448 -8.036 3.942 1.00 95.12 69 LYS A N 1
ATOM 573 C CA . LYS A 1 69 ? -8.549 -7.989 4.923 1.00 95.12 69 LYS A CA 1
ATOM 574 C C . LYS A 1 69 ? -8.048 -7.965 6.363 1.00 95.12 69 LYS A C 1
ATOM 576 O O . LYS A 1 69 ? -8.547 -7.189 7.175 1.00 95.12 69 LYS A O 1
ATOM 581 N N . ASP A 1 70 ? -7.008 -8.743 6.654 1.00 92.62 70 ASP A N 1
ATOM 582 C CA . ASP A 1 70 ? -6.398 -8.787 7.985 1.00 92.62 70 ASP A CA 1
ATOM 583 C C . ASP A 1 70 ? -5.714 -7.452 8.324 1.00 92.62 70 ASP A C 1
ATOM 585 O O . ASP A 1 70 ? -5.754 -6.982 9.467 1.00 92.62 70 ASP A O 1
ATOM 589 N N . ALA A 1 71 ? -5.148 -6.786 7.313 1.00 97.44 71 ALA A N 1
ATOM 590 C CA . ALA A 1 71 ? -4.492 -5.493 7.453 1.00 97.44 71 ALA A CA 1
ATOM 591 C C . ALA A 1 71 ? -5.480 -4.339 7.712 1.00 97.44 71 ALA A C 1
ATOM 593 O O . ALA A 1 71 ? -5.121 -3.360 8.361 1.00 97.44 71 ALA A O 1
ATOM 594 N N . LEU A 1 72 ? -6.738 -4.460 7.275 1.00 98.00 72 LEU A N 1
ATOM 595 C CA . LEU A 1 72 ? -7.776 -3.430 7.447 1.00 98.00 72 LEU A CA 1
ATOM 596 C C . LEU A 1 72 ? -8.362 -3.363 8.868 1.00 98.00 72 LEU A C 1
ATOM 598 O O . LEU A 1 72 ? -9.195 -2.506 9.160 1.00 98.00 72 LEU A O 1
ATOM 602 N N . SER 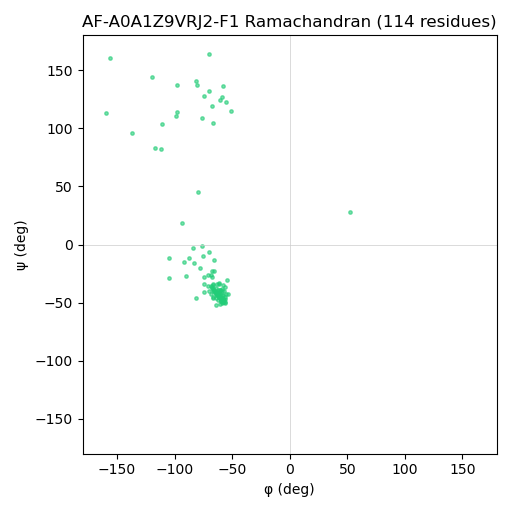A 1 73 ? -7.915 -4.235 9.773 1.00 96.94 73 SER A N 1
ATOM 603 C CA . SER A 1 73 ? -8.337 -4.261 11.179 1.00 96.94 73 SER A CA 1
ATOM 604 C C . SER A 1 73 ? -7.876 -3.046 11.994 1.00 96.94 73 SER A C 1
ATOM 606 O O . SER A 1 73 ? -8.479 -2.727 13.018 1.00 96.94 73 SER A O 1
ATOM 608 N N . SER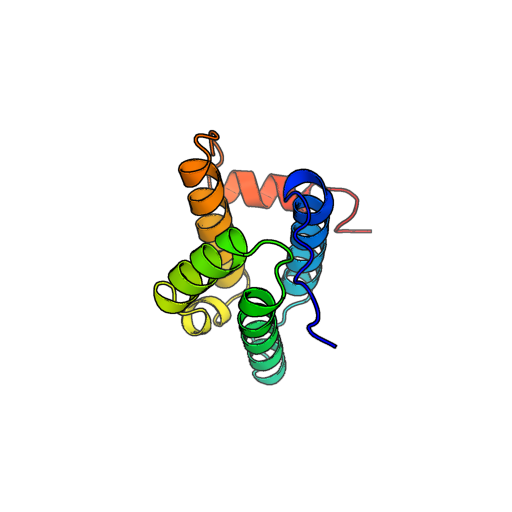 A 1 74 ? -6.814 -2.355 11.569 1.00 97.62 74 SER A N 1
ATOM 609 C CA . SER A 1 74 ? -6.346 -1.127 12.213 1.00 97.62 74 SER A CA 1
ATOM 610 C C . SER A 1 74 ? -5.550 -0.250 11.249 1.00 97.62 74 SER A C 1
ATOM 612 O O . SER A 1 74 ? -5.010 -0.722 10.248 1.00 97.62 74 SER A O 1
ATOM 614 N N . LYS A 1 75 ? -5.422 1.042 11.581 1.00 95.81 75 LYS A N 1
ATOM 615 C CA . LYS A 1 75 ? -4.576 1.968 10.814 1.00 95.81 75 LYS A CA 1
ATOM 616 C C . LYS A 1 75 ? -3.112 1.511 10.814 1.00 95.81 75 LYS A C 1
ATOM 618 O O . LYS A 1 75 ? -2.464 1.543 9.778 1.00 95.81 75 LYS A O 1
ATOM 623 N N . GLU A 1 76 ? -2.595 1.032 11.943 1.00 96.62 76 GLU A N 1
ATOM 624 C CA . GLU A 1 76 ? -1.225 0.513 12.008 1.00 96.62 76 GLU A CA 1
ATOM 625 C C . GLU A 1 76 ? -1.024 -0.700 11.090 1.00 96.62 76 GLU A C 1
ATOM 627 O O . GLU A 1 76 ? -0.044 -0.745 10.348 1.00 96.62 76 GLU A O 1
ATOM 632 N N . ASN A 1 77 ? -1.966 -1.646 11.086 1.00 98.12 77 ASN A N 1
ATOM 633 C CA . ASN A 1 77 ? -1.852 -2.875 10.303 1.00 98.12 77 ASN A CA 1
ATOM 634 C C . ASN A 1 77 ? -1.822 -2.598 8.794 1.00 98.12 77 ASN A C 1
ATOM 636 O O . ASN A 1 77 ? -0.972 -3.154 8.096 1.00 98.12 77 ASN A O 1
ATOM 640 N N . ILE A 1 78 ? -2.661 -1.685 8.291 1.00 98.31 78 ILE A N 1
ATOM 641 C CA . ILE A 1 78 ? -2.635 -1.331 6.866 1.00 98.31 78 ILE A CA 1
ATOM 642 C C . ILE A 1 78 ? -1.351 -0.585 6.481 1.00 98.31 78 ILE A C 1
ATOM 644 O O . ILE A 1 78 ? -0.788 -0.835 5.416 1.00 98.31 78 ILE A O 1
ATOM 648 N N . PHE A 1 79 ? -0.805 0.260 7.363 1.00 98.12 79 PHE A N 1
ATOM 649 C CA . PHE A 1 79 ? 0.502 0.879 7.126 1.00 98.12 79 PHE A CA 1
ATOM 650 C C . PHE A 1 79 ? 1.643 -0.148 7.160 1.00 98.12 79 PHE A C 1
ATOM 652 O O . PHE A 1 79 ? 2.565 -0.042 6.353 1.00 98.12 79 PHE A O 1
ATOM 659 N N . ARG A 1 80 ? 1.583 -1.171 8.024 1.00 98.31 80 ARG A N 1
ATOM 660 C CA . ARG A 1 80 ? 2.555 -2.281 8.027 1.00 98.31 80 ARG A CA 1
ATOM 661 C C . ARG A 1 80 ? 2.493 -3.089 6.733 1.00 98.31 80 ARG A C 1
ATOM 663 O O . ARG A 1 80 ? 3.542 -3.413 6.181 1.00 98.31 80 ARG A O 1
ATOM 670 N N . TRP A 1 81 ? 1.293 -3.348 6.217 1.00 98.38 81 TRP A N 1
ATOM 671 C CA . TRP A 1 81 ? 1.098 -4.006 4.923 1.00 98.38 81 TRP A CA 1
ATOM 672 C C . TRP A 1 81 ? 1.732 -3.193 3.782 1.00 98.38 81 TRP A C 1
ATOM 674 O O . TRP A 1 81 ? 2.527 -3.722 3.009 1.00 98.38 81 TRP A O 1
ATOM 684 N N . ILE A 1 82 ? 1.509 -1.875 3.741 1.00 98.12 82 ILE A N 1
ATOM 685 C CA . ILE A 1 82 ? 2.143 -0.995 2.745 1.00 98.12 82 ILE A CA 1
ATOM 686 C C . ILE A 1 82 ? 3.660 -0.934 2.879 1.00 98.12 82 ILE A C 1
ATOM 688 O O . ILE A 1 82 ? 4.372 -0.995 1.877 1.00 98.12 82 ILE A O 1
ATOM 692 N N . TYR A 1 83 ? 4.166 -0.835 4.103 1.00 98.06 83 TYR A N 1
ATOM 693 C CA . TYR A 1 83 ? 5.595 -0.890 4.373 1.00 98.06 83 TYR A CA 1
ATOM 694 C C . TYR A 1 83 ? 6.212 -2.186 3.828 1.00 98.06 83 TYR A C 1
ATOM 696 O O . TYR A 1 83 ? 7.244 -2.151 3.157 1.00 98.06 83 TYR A O 1
ATOM 704 N N . SER A 1 84 ? 5.564 -3.332 4.065 1.00 98.00 84 SER A N 1
ATOM 705 C CA . SER A 1 84 ? 6.014 -4.625 3.548 1.00 98.00 84 SER A CA 1
ATOM 706 C C . SER A 1 84 ? 6.005 -4.672 2.021 1.00 98.00 84 SER A C 1
ATOM 708 O O . SER A 1 84 ? 6.989 -5.129 1.439 1.00 98.00 84 SER A O 1
ATOM 710 N N . LEU A 1 85 ? 4.963 -4.144 1.373 1.00 97.75 85 LEU A N 1
ATOM 711 C CA . LEU A 1 85 ? 4.896 -4.027 -0.085 1.00 97.75 85 LEU A CA 1
ATOM 712 C C . LEU A 1 85 ? 6.049 -3.179 -0.641 1.00 97.75 85 LEU A C 1
ATOM 714 O O . LEU A 1 85 ? 6.744 -3.598 -1.566 1.00 97.75 85 LEU A O 1
ATOM 718 N N . GLN A 1 86 ? 6.296 -2.000 -0.066 1.00 96.12 86 GLN A N 1
ATOM 719 C CA . GLN A 1 86 ? 7.388 -1.130 -0.511 1.00 96.12 86 GLN A CA 1
ATOM 720 C C . GLN A 1 86 ? 8.760 -1.753 -0.312 1.00 96.12 86 GLN A C 1
ATOM 722 O O . GLN A 1 86 ? 9.617 -1.643 -1.191 1.00 96.12 86 GLN A O 1
ATOM 727 N N . LYS A 1 87 ? 8.963 -2.416 0.829 1.00 96.50 87 LYS A N 1
ATOM 728 C CA . LYS A 1 87 ? 10.192 -3.147 1.114 1.00 96.50 87 LYS A CA 1
ATOM 729 C C . LYS A 1 87 ? 10.421 -4.248 0.086 1.00 96.50 87 LYS A C 1
ATOM 731 O O . LYS A 1 87 ? 11.524 -4.349 -0.439 1.00 96.50 87 LYS A O 1
ATOM 736 N N . GLU A 1 88 ? 9.396 -5.032 -0.239 1.00 96.75 88 GLU A N 1
ATOM 737 C CA . GLU A 1 88 ? 9.504 -6.082 -1.253 1.00 96.75 88 GLU A CA 1
ATOM 738 C C . GLU A 1 88 ? 9.843 -5.510 -2.637 1.00 96.75 88 GLU A C 1
ATOM 740 O O . GLU A 1 88 ? 10.742 -6.016 -3.305 1.00 96.75 88 GLU A O 1
ATOM 745 N N . ILE A 1 89 ? 9.190 -4.416 -3.045 1.00 95.94 89 ILE A N 1
ATOM 746 C CA . ILE A 1 89 ? 9.477 -3.737 -4.318 1.00 95.94 89 ILE A CA 1
ATOM 747 C C . ILE A 1 89 ? 10.914 -3.202 -4.358 1.00 95.94 89 ILE A C 1
ATOM 749 O O . ILE A 1 89 ? 11.575 -3.332 -5.386 1.00 95.94 89 ILE A O 1
ATOM 753 N N . GLN A 1 90 ? 11.414 -2.593 -3.279 1.00 94.38 90 GLN A N 1
ATOM 754 C CA . GLN A 1 90 ? 12.792 -2.090 -3.252 1.00 94.38 90 GLN A CA 1
ATOM 755 C C . GLN A 1 90 ? 13.809 -3.228 -3.317 1.00 94.38 90 GLN A C 1
ATOM 757 O O . GLN A 1 90 ? 14.709 -3.170 -4.149 1.00 94.38 90 GLN A O 1
ATOM 762 N N . LEU A 1 91 ? 13.619 -4.287 -2.525 1.00 94.81 91 LEU A N 1
ATOM 763 C CA . LEU A 1 91 ? 14.500 -5.456 -2.546 1.00 94.81 91 LEU A CA 1
ATOM 764 C C . LEU A 1 91 ? 14.513 -6.144 -3.917 1.00 94.81 91 LEU A C 1
ATOM 766 O O . LEU A 1 91 ? 15.576 -6.544 -4.374 1.00 94.81 91 LEU A O 1
ATOM 770 N N . ARG A 1 92 ? 13.360 -6.238 -4.595 1.00 94.62 92 ARG A N 1
ATOM 771 C CA . ARG A 1 92 ? 13.266 -6.770 -5.967 1.00 94.62 92 ARG A CA 1
ATOM 772 C C . ARG A 1 92 ? 14.076 -5.948 -6.973 1.00 94.62 92 ARG A C 1
ATOM 774 O O . ARG A 1 92 ? 14.582 -6.506 -7.935 1.00 94.62 92 ARG A O 1
ATOM 781 N N . ASN A 1 93 ? 14.171 -4.639 -6.760 1.00 93.31 93 ASN A N 1
ATOM 782 C CA . ASN A 1 93 ? 14.887 -3.712 -7.636 1.00 93.31 93 ASN A CA 1
ATOM 783 C C . ASN A 1 93 ? 16.340 -3.471 -7.189 1.00 93.31 93 ASN A C 1
ATOM 785 O O . ASN A 1 93 ? 16.916 -2.444 -7.551 1.00 93.31 93 ASN A O 1
ATOM 789 N N . ASP A 1 94 ? 16.897 -4.356 -6.353 1.00 94.31 94 ASP A N 1
ATOM 790 C CA . ASP A 1 94 ? 18.242 -4.241 -5.772 1.00 94.31 94 ASP A CA 1
ATOM 791 C C . ASP A 1 94 ? 18.500 -2.889 -5.074 1.00 94.31 94 ASP A C 1
ATOM 793 O O . ASP A 1 94 ? 19.630 -2.404 -4.980 1.00 94.31 94 ASP A O 1
ATOM 797 N N . ALA A 1 95 ? 17.436 -2.259 -4.567 1.00 91.81 95 ALA A N 1
ATOM 798 C CA . ALA A 1 95 ? 17.494 -0.993 -3.857 1.00 91.81 95 ALA A CA 1
ATOM 799 C C . ALA A 1 95 ? 17.492 -1.229 -2.336 1.00 91.81 95 ALA A C 1
ATOM 801 O O . ALA A 1 95 ? 16.720 -2.053 -1.829 1.00 91.81 95 ALA A O 1
ATOM 802 N N . PRO A 1 96 ? 18.326 -0.503 -1.569 1.00 88.62 96 PRO A N 1
ATOM 803 C CA . PRO A 1 96 ? 18.355 -0.648 -0.123 1.00 88.62 96 PRO A CA 1
ATOM 804 C C . PRO A 1 96 ? 17.073 -0.090 0.501 1.00 88.62 96 PRO A C 1
ATOM 806 O O . PRO A 1 96 ? 16.713 1.055 0.247 1.00 88.62 96 PRO A O 1
ATOM 809 N N . PHE A 1 97 ? 16.464 -0.860 1.406 1.00 90.38 97 PHE A N 1
ATOM 810 C CA . PHE A 1 97 ? 15.376 -0.405 2.276 1.00 90.38 97 PHE A CA 1
ATOM 811 C C . PHE A 1 97 ? 15.881 -0.367 3.734 1.00 90.38 97 PHE A C 1
ATOM 813 O O . PHE A 1 97 ? 15.702 -1.342 4.468 1.00 90.38 97 PHE A O 1
ATOM 820 N N . PRO A 1 98 ? 16.580 0.704 4.165 1.00 82.88 98 PRO A N 1
ATOM 821 C CA . PRO A 1 98 ? 17.257 0.742 5.466 1.00 82.88 98 PRO A CA 1
ATOM 822 C C . PRO A 1 98 ? 16.339 1.139 6.632 1.00 82.88 98 PRO A C 1
ATOM 824 O O . PRO A 1 98 ? 16.786 1.190 7.775 1.00 82.88 98 PRO A O 1
ATOM 827 N N . TYR A 1 99 ? 15.076 1.456 6.360 1.00 89.88 99 TYR A N 1
ATOM 828 C CA . TYR A 1 99 ? 14.148 1.927 7.379 1.00 89.88 99 TYR A CA 1
ATOM 829 C C . TYR A 1 99 ? 13.576 0.760 8.185 1.00 89.88 99 TYR A C 1
ATOM 831 O O . TYR A 1 99 ? 13.172 -0.248 7.608 1.00 89.88 99 TYR A O 1
ATOM 839 N N . SER A 1 100 ? 13.487 0.917 9.509 1.00 95.94 100 SER A N 1
ATOM 840 C CA . SER A 1 100 ? 12.496 0.185 10.306 1.00 95.94 100 SER A CA 1
ATOM 841 C C . SER A 1 100 ? 11.096 0.726 10.002 1.00 95.94 100 SER A C 1
ATOM 843 O O . SER A 1 100 ? 10.961 1.838 9.480 1.00 95.94 100 SER A O 1
ATOM 845 N N . PHE A 1 101 ? 10.051 -0.018 10.367 1.00 96.88 101 PHE A N 1
ATOM 846 C CA . PHE A 1 101 ? 8.671 0.447 10.202 1.00 96.88 101 PHE A CA 1
ATOM 847 C C . PHE A 1 101 ? 8.434 1.796 10.890 1.00 96.88 101 PHE A C 1
ATOM 849 O O . PHE A 1 101 ? 7.834 2.695 10.310 1.00 96.88 101 PHE A O 1
ATOM 856 N N . GLU A 1 102 ? 8.966 1.953 12.097 1.00 96.62 102 GLU A N 1
ATOM 857 C CA . GLU A 1 102 ? 8.838 3.152 12.920 1.00 96.62 102 GLU A CA 1
ATOM 858 C C . GLU A 1 102 ? 9.512 4.341 12.227 1.00 96.62 102 GLU A C 1
ATOM 860 O O . GLU A 1 102 ? 8.861 5.346 11.961 1.00 96.62 102 GLU A O 1
ATOM 865 N N . SER A 1 103 ? 10.776 4.185 11.811 1.00 95.50 103 SER A N 1
ATOM 866 C CA . SER A 1 103 ? 11.505 5.250 11.105 1.00 95.50 103 SER A CA 1
ATOM 867 C C . SER A 1 103 ? 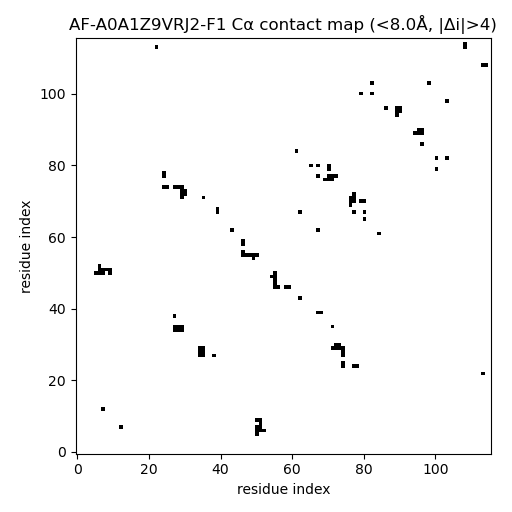10.875 5.623 9.756 1.00 95.50 103 SER A C 1
ATOM 869 O O . SER A 1 103 ? 10.884 6.790 9.365 1.00 95.50 103 SER A O 1
ATOM 871 N N . TRP A 1 104 ? 10.297 4.647 9.049 1.00 95.38 104 TRP A N 1
ATOM 872 C CA . TRP A 1 104 ? 9.562 4.876 7.808 1.00 95.38 104 TRP A CA 1
ATOM 873 C C . TRP A 1 104 ? 8.278 5.669 8.068 1.00 95.38 104 TRP A C 1
ATOM 875 O O . TRP A 1 104 ? 8.001 6.641 7.367 1.00 95.38 104 TRP A O 1
ATOM 885 N N . MET A 1 105 ? 7.524 5.304 9.107 1.00 95.44 105 MET A N 1
ATOM 886 C CA . MET A 1 105 ? 6.288 5.990 9.477 1.00 95.44 105 MET A CA 1
ATOM 887 C C . MET A 1 105 ? 6.549 7.424 9.950 1.00 95.44 105 MET A C 1
ATOM 889 O O . MET A 1 105 ? 5.803 8.336 9.590 1.00 95.44 105 MET A O 1
ATOM 893 N N . ASP A 1 106 ? 7.621 7.641 10.713 1.00 93.44 106 ASP A N 1
ATOM 894 C CA . ASP A 1 106 ? 8.044 8.974 11.148 1.00 93.44 106 ASP A CA 1
ATOM 895 C C . ASP A 1 106 ? 8.432 9.846 9.952 1.00 93.44 106 ASP A C 1
ATOM 897 O O . ASP A 1 106 ? 8.000 10.995 9.856 1.00 93.44 106 ASP A O 1
ATOM 901 N N . HIS A 1 107 ? 9.173 9.285 8.990 1.00 90.38 107 HIS A N 1
ATOM 902 C CA . HIS A 1 107 ? 9.507 9.988 7.755 1.00 90.38 107 HIS A CA 1
ATOM 903 C C . HIS A 1 107 ? 8.258 10.379 6.955 1.00 90.38 107 HIS A C 1
ATOM 905 O O . HIS A 1 107 ? 8.178 11.508 6.471 1.00 90.38 107 HIS A O 1
ATOM 911 N N . LEU A 1 108 ? 7.273 9.481 6.832 1.00 90.69 108 LEU A N 1
ATOM 912 C CA . LEU A 1 108 ? 6.004 9.801 6.177 1.00 90.69 108 LEU A CA 1
ATOM 913 C C . LEU A 1 108 ? 5.265 10.923 6.903 1.00 90.69 108 LEU A C 1
ATOM 915 O O . LEU A 1 108 ? 4.813 11.864 6.262 1.00 90.69 108 LEU A O 1
ATOM 919 N N . ARG A 1 109 ? 5.176 10.869 8.234 1.00 89.69 109 ARG A N 1
ATOM 920 C CA . ARG A 1 109 ? 4.474 11.891 9.023 1.00 89.69 109 ARG A CA 1
ATOM 921 C C . ARG A 1 109 ? 5.148 13.258 9.001 1.00 89.69 109 ARG A C 1
ATOM 923 O O . ARG A 1 109 ? 4.464 14.267 9.128 1.00 89.69 109 ARG A O 1
ATOM 930 N N . ALA A 1 110 ? 6.464 13.293 8.827 1.00 88.56 110 ALA A N 1
ATOM 931 C CA . ALA A 1 110 ? 7.229 14.529 8.757 1.00 88.56 110 ALA A CA 1
ATOM 932 C C . ALA A 1 110 ? 7.069 15.282 7.423 1.00 88.56 110 ALA A C 1
ATOM 934 O O . ALA A 1 110 ? 7.535 16.418 7.322 1.00 88.56 110 ALA A O 1
ATOM 935 N N . GLN A 1 111 ? 6.450 14.691 6.388 1.00 83.38 111 GLN A N 1
ATOM 936 C CA . GLN A 1 111 ? 6.295 15.403 5.119 1.00 83.38 111 GLN A CA 1
ATOM 937 C C . GLN A 1 111 ? 5.205 16.485 5.237 1.00 83.38 111 GLN A C 1
ATOM 939 O O . GLN A 1 111 ? 4.069 16.177 5.608 1.00 83.38 111 GLN A O 1
ATOM 944 N N . PRO A 1 112 ? 5.510 17.740 4.858 1.00 76.56 112 PRO A N 1
ATOM 945 C CA . PRO A 1 112 ? 4.605 18.883 5.031 1.00 76.56 112 PRO A CA 1
ATOM 946 C C . PRO A 1 112 ? 3.326 18.787 4.189 1.00 76.56 112 PRO A C 1
ATOM 948 O O . PRO A 1 112 ? 2.381 19.545 4.400 1.00 76.56 112 PRO A O 1
ATOM 951 N N . ASP A 1 113 ? 3.291 17.868 3.226 1.00 76.94 113 ASP A N 1
ATOM 952 C CA . ASP A 1 113 ? 2.144 17.664 2.350 1.00 76.94 113 ASP A CA 1
ATOM 953 C C . ASP A 1 113 ? 1.009 16.867 3.035 1.00 76.94 113 ASP A C 1
ATOM 955 O O . ASP A 1 113 ? -0.131 16.959 2.588 1.00 76.94 113 ASP A O 1
ATOM 959 N N . PHE A 1 114 ? 1.279 16.106 4.112 1.00 71.94 114 PHE A N 1
ATOM 960 C CA . PHE A 1 114 ? 0.276 15.231 4.754 1.00 71.94 114 PHE A CA 1
ATOM 961 C C . PHE A 1 114 ? -0.536 15.883 5.872 1.00 71.94 114 PHE A C 1
ATOM 963 O O . PHE A 1 114 ? -1.666 15.466 6.119 1.00 71.94 114 PHE A O 1
ATOM 970 N N . PHE A 1 115 ? 0.019 16.887 6.547 1.00 65.75 115 PHE A N 1
ATOM 971 C CA . PHE A 1 115 ? -0.604 17.516 7.709 1.00 65.75 115 PHE A CA 1
ATOM 972 C C . PHE A 1 115 ? -0.437 19.032 7.587 1.00 65.75 115 PHE A C 1
ATOM 974 O O . PHE A 1 115 ? 0.615 19.577 7.919 1.00 65.75 115 PHE A O 1
ATOM 981 N N . ARG A 1 116 ? -1.468 19.692 7.051 1.00 59.66 116 ARG A N 1
ATOM 982 C CA . ARG A 1 116 ? -1.638 21.149 7.089 1.00 59.66 116 ARG A CA 1
ATOM 983 C C . ARG A 1 116 ? -2.770 21.514 8.028 1.00 59.66 116 ARG A C 1
ATOM 985 O O . ARG A 1 116 ? -3.778 20.774 8.019 1.00 59.66 116 ARG A O 1
#

Solvent-accessible surface area (backbone atoms only — not comparable to full-atom values): 6817 Å² total; per-residue (Å²): 130,86,82,74,85,73,72,52,65,59,86,77,52,44,67,59,52,51,50,53,52,49,53,53,56,73,69,54,44,49,86,39,66,71,48,40,54,52,52,53,50,48,55,58,50,42,31,78,60,47,52,28,71,70,57,17,55,54,44,42,55,47,49,73,73,50,62,58,73,72,22,44,68,34,66,67,40,39,52,51,50,50,50,52,52,52,45,51,55,30,55,74,66,78,37,88,69,89,62,51,73,66,59,45,50,51,55,59,69,68,37,74,87,78,67,126

Radius of gyration: 14.85 Å; Cα contacts (8 Å, |Δi|>4): 68; chains: 1; bounding box: 36×35×46 Å

Mean predicted aligned error: 4.0 Å